Protein AF-A0A8I0HGX7-F1 (afdb_monomer)

Solvent-accessible surface area (backbone atoms only — not comparable to full-atom values): 6936 Å² total; per-residue (Å²): 131,70,62,66,64,51,51,54,53,53,51,52,51,53,50,52,60,62,56,71,72,62,77,81,76,82,80,71,96,83,76,98,68,91,53,67,60,75,56,38,54,60,26,36,75,75,51,33,70,63,35,30,34,64,77,23,43,61,82,66,86,79,50,69,56,64,72,70,34,97,84,46,57,69,89,80,48,57,49,44,58,45,38,50,53,44,49,50,54,52,47,54,53,50,47,51,39,63,70,47,49,51,53,50,50,52,50,34,44,74,72,58,79,42,131

Organism: NCBI:txid2762214

Foldseek 3Di:
DPVVVVVVVVVVVVVCVVVVPDDDPPPDDDDPQPQVVVVLVVQCVPPRVVSSCVVQVVVDDDDCCQLPNPPHDLVPDTRVSSNVVVVVVVVVVVCCCVPPVVVVVVVCVVVVVDD

pLDDT: mean 76.82, std 17.59, range [36.0, 96.31]

Mean predicted aligned error: 11.75 Å

Secondary structure (DSSP, 8-state):
--HHHHHHHHHHHHHHHHHTT-------S-S----THHHHHHHHHHHHHHHHHHHTTTTS---HHHHHSTT--GGGS-HHHHHHHHHHHHHHHHHHIIIIIHHHHHHHHHTTS--

Radius of gyration: 18.42 Å; Cα contacts (8 Å, |Δi|>4): 59; chains: 1; bounding box: 39×40×51 Å

Structure (mmCIF, N/CA/C/O backbone):
data_AF-A0A8I0HGX7-F1
#
_entry.id   AF-A0A8I0HGX7-F1
#
loop_
_atom_site.group_PDB
_atom_site.id
_atom_site.type_symbol
_atom_site.label_atom_id
_atom_site.label_alt_id
_atom_site.label_comp_id
_atom_site.label_asym_id
_atom_site.label_entity_id
_atom_site.label_seq_id
_atom_site.pdbx_PDB_ins_code
_atom_site.Cartn_x
_atom_site.Cartn_y
_atom_site.Cartn_z
_atom_site.occupancy
_atom_site.B_iso_or_equiv
_atom_site.auth_seq_id
_atom_site.auth_comp_id
_atom_site.auth_asym_id
_atom_site.auth_atom_id
_atom_site.pdbx_PDB_model_num
ATOM 1 N N . MET A 1 1 ? -14.748 24.007 8.100 1.00 52.38 1 MET A N 1
ATOM 2 C CA . MET A 1 1 ?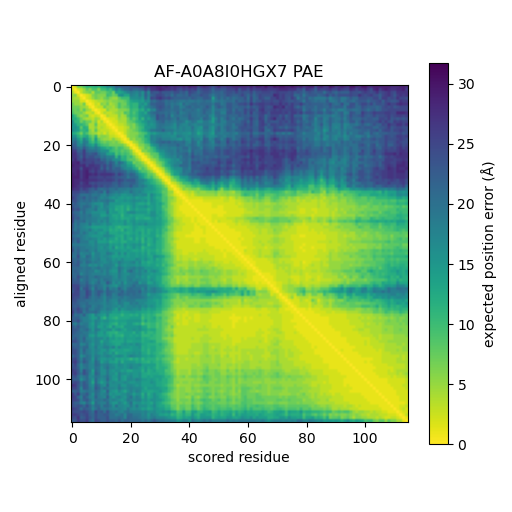 -13.998 22.759 7.812 1.00 52.38 1 MET A CA 1
ATOM 3 C C . MET A 1 1 ? -14.767 21.779 6.895 1.00 52.38 1 MET A C 1
ATOM 5 O O . MET A 1 1 ? -14.706 20.576 7.105 1.00 52.38 1 MET A O 1
ATOM 9 N N . ARG A 1 2 ? -15.495 22.244 5.861 1.00 55.22 2 ARG A N 1
ATOM 10 C CA . ARG A 1 2 ? -16.246 21.357 4.934 1.00 55.22 2 ARG A CA 1
ATOM 11 C C . ARG A 1 2 ? -15.432 20.915 3.702 1.00 55.22 2 ARG A C 1
ATOM 13 O O . ARG A 1 2 ? -15.718 19.872 3.129 1.00 55.22 2 ARG A O 1
ATOM 20 N N . SER A 1 3 ? -14.392 21.658 3.326 1.00 56.97 3 SER A N 1
ATOM 21 C CA . SER A 1 3 ? -13.583 21.398 2.125 1.00 56.97 3 SER A CA 1
ATOM 22 C C . SER A 1 3 ? -12.607 20.225 2.273 1.00 56.97 3 SER A C 1
ATOM 24 O O . SER A 1 3 ? -12.545 19.393 1.379 1.00 56.97 3 SER A O 1
ATOM 26 N N . PHE A 1 4 ? -11.917 20.088 3.414 1.00 58.03 4 PHE A N 1
ATOM 27 C CA . PHE A 1 4 ? -10.968 18.984 3.655 1.00 58.03 4 PHE A CA 1
ATOM 28 C C . PHE A 1 4 ? -11.618 17.598 3.573 1.00 58.03 4 PHE A C 1
ATOM 30 O O . PHE A 1 4 ? -11.081 16.694 2.943 1.00 58.03 4 PHE A O 1
ATOM 37 N N . ARG A 1 5 ? -12.818 17.450 4.147 1.00 52.50 5 ARG A N 1
ATOM 38 C CA . ARG A 1 5 ? -13.592 16.202 4.074 1.00 52.50 5 ARG A CA 1
ATOM 39 C C . ARG A 1 5 ? -13.998 15.849 2.640 1.00 52.50 5 ARG A C 1
ATOM 41 O O . ARG A 1 5 ? -14.059 14.679 2.300 1.00 52.50 5 ARG A O 1
ATOM 48 N N . THR A 1 6 ? -14.242 16.853 1.800 1.00 56.41 6 THR A N 1
ATOM 49 C CA . THR A 1 6 ? -14.695 16.653 0.414 1.00 56.41 6 THR A CA 1
ATOM 50 C C . THR A 1 6 ? -13.519 16.363 -0.527 1.00 56.41 6 THR A C 1
ATOM 52 O O . THR A 1 6 ? -13.634 15.528 -1.418 1.00 56.41 6 THR A O 1
ATOM 55 N N . ALA A 1 7 ? -12.361 16.991 -0.290 1.00 57.31 7 ALA A N 1
ATOM 56 C CA . ALA A 1 7 ? -11.133 16.741 -1.045 1.00 57.31 7 ALA A CA 1
ATOM 57 C C . ALA A 1 7 ? -10.560 15.338 -0.788 1.00 57.31 7 ALA A C 1
ATOM 59 O O . ALA A 1 7 ? -10.132 14.678 -1.730 1.00 57.31 7 ALA A O 1
ATOM 60 N N . ALA A 1 8 ? -10.609 14.857 0.460 1.00 56.22 8 ALA A N 1
ATOM 61 C CA . ALA A 1 8 ? -10.196 13.496 0.798 1.00 56.22 8 ALA A CA 1
ATOM 62 C C . ALA A 1 8 ? -11.039 12.442 0.058 1.00 56.22 8 ALA A C 1
ATOM 64 O O . ALA A 1 8 ? -10.492 11.521 -0.539 1.00 56.22 8 ALA A O 1
ATOM 65 N N . VAL A 1 9 ? -12.365 12.620 0.027 1.00 55.06 9 VAL A N 1
ATOM 66 C CA . VAL A 1 9 ? -13.278 11.708 -0.681 1.00 55.06 9 VAL A CA 1
ATOM 67 C C . VAL A 1 9 ? -13.000 11.704 -2.187 1.00 55.06 9 VAL A C 1
ATOM 69 O O . VAL A 1 9 ? -12.839 10.636 -2.770 1.00 55.06 9 VAL A O 1
ATOM 72 N N . ALA A 1 10 ? -12.864 12.879 -2.809 1.00 59.06 10 ALA A N 1
ATOM 73 C CA . ALA A 1 10 ? -12.577 12.981 -4.241 1.00 59.06 10 ALA A CA 1
ATOM 74 C C . ALA A 1 10 ? -11.193 12.415 -4.615 1.00 59.06 10 ALA A C 1
ATOM 76 O O . ALA A 1 10 ? -11.055 11.762 -5.649 1.00 59.06 10 ALA A O 1
ATOM 77 N N . GLY A 1 11 ? -10.184 12.622 -3.761 1.00 58.78 11 GLY A N 1
ATOM 78 C CA . GLY A 1 11 ? -8.846 12.059 -3.945 1.00 58.78 11 GLY A CA 1
ATOM 79 C C . GLY A 1 11 ? -8.853 10.531 -3.931 1.00 58.78 11 GLY A C 1
ATOM 80 O O . GLY A 1 11 ? -8.273 9.910 -4.817 1.00 58.78 11 GLY A O 1
ATOM 81 N N . ILE A 1 12 ? -9.580 9.921 -2.991 1.00 59.31 12 ILE A N 1
ATOM 82 C CA . ILE A 1 12 ? -9.712 8.458 -2.902 1.00 59.31 12 ILE A CA 1
ATOM 83 C C . ILE A 1 12 ? -10.443 7.897 -4.128 1.00 59.31 12 ILE A C 1
ATOM 85 O O . ILE A 1 12 ? -10.015 6.887 -4.682 1.00 59.31 12 ILE A O 1
ATOM 89 N N . THR A 1 13 ? -11.506 8.554 -4.607 1.00 59.53 13 THR A N 1
ATOM 90 C CA . THR A 1 13 ? -12.223 8.100 -5.812 1.00 59.53 13 THR A CA 1
ATOM 91 C C . THR A 1 13 ? -11.349 8.178 -7.066 1.00 59.53 13 THR A C 1
ATOM 93 O O . THR A 1 13 ? -11.362 7.254 -7.875 1.00 59.53 13 THR A O 1
ATOM 96 N N . ALA A 1 14 ? -10.553 9.240 -7.222 1.00 57.34 14 ALA A N 1
ATOM 97 C CA . ALA A 1 14 ? -9.625 9.366 -8.346 1.00 57.34 14 ALA A CA 1
ATOM 98 C C . ALA A 1 14 ? -8.511 8.301 -8.307 1.00 57.34 14 ALA A C 1
ATOM 100 O O . ALA A 1 14 ? -8.161 7.742 -9.346 1.00 57.34 14 ALA A O 1
ATOM 101 N N . LEU A 1 15 ? -7.996 7.973 -7.117 1.00 54.00 15 LEU A N 1
ATOM 102 C CA . LEU A 1 15 ? -7.024 6.890 -6.933 1.00 54.00 15 LEU A CA 1
ATOM 103 C C . LEU A 1 15 ? -7.637 5.518 -7.241 1.00 54.00 15 LEU A C 1
ATOM 105 O O . LEU A 1 15 ? -7.032 4.736 -7.968 1.00 54.00 15 LEU A O 1
ATOM 109 N N . ALA A 1 16 ? -8.860 5.254 -6.779 1.00 59.38 16 ALA A N 1
ATOM 110 C CA . ALA A 1 16 ? -9.567 4.009 -7.077 1.00 59.38 16 ALA A CA 1
ATOM 111 C C . ALA A 1 16 ? -9.814 3.826 -8.587 1.00 59.38 16 ALA A C 1
ATOM 113 O O . ALA A 1 16 ? -9.610 2.736 -9.118 1.00 59.38 16 ALA A O 1
ATOM 114 N N . LEU A 1 17 ? -10.192 4.896 -9.296 1.00 56.81 17 LEU A N 1
ATOM 115 C CA . LEU A 1 17 ? -10.386 4.861 -10.751 1.00 56.81 17 LEU A CA 1
ATOM 116 C C . LEU A 1 17 ? -9.067 4.675 -11.520 1.00 56.81 17 LEU A C 1
ATOM 118 O O . LEU A 1 17 ? -9.053 3.975 -12.527 1.00 56.81 17 LEU A O 1
ATOM 122 N N . SER A 1 18 ? -7.964 5.255 -11.036 1.00 58.81 18 SER A N 1
ATOM 123 C CA . SER A 1 18 ? -6.612 5.071 -11.591 1.00 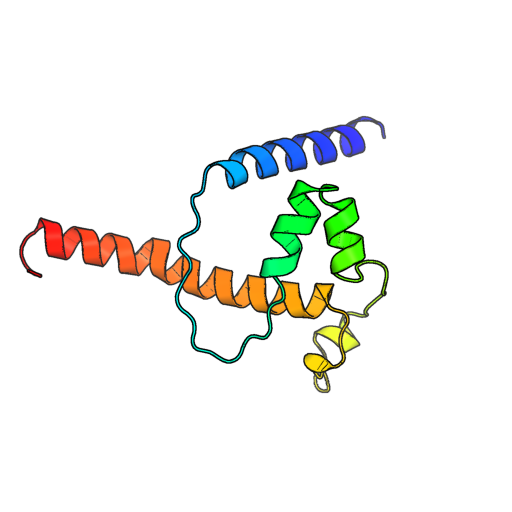58.81 18 SER A CA 1
ATOM 124 C C . SER A 1 18 ? -6.105 3.630 -11.427 1.00 58.81 18 SER A C 1
ATOM 126 O O . SER A 1 18 ? -5.545 3.043 -12.353 1.00 58.81 18 SER A O 1
ATOM 128 N N . MET A 1 19 ? -6.354 3.027 -10.263 1.00 56.16 19 MET A N 1
ATOM 129 C CA . MET A 1 19 ? -5.921 1.661 -9.954 1.00 56.16 19 MET A CA 1
ATOM 130 C C . MET A 1 19 ? -6.811 0.588 -10.605 1.00 56.16 19 MET A C 1
ATOM 132 O O . MET A 1 19 ? -6.351 -0.529 -10.818 1.00 56.16 19 MET A O 1
ATOM 136 N N . GLY A 1 20 ? -8.055 0.920 -10.972 1.00 53.47 20 GLY A N 1
ATOM 137 C CA . GLY A 1 20 ? -9.021 -0.014 -11.564 1.00 53.47 20 GLY A CA 1
ATOM 138 C C . GLY A 1 20 ? -8.704 -0.496 -12.988 1.00 53.47 20 GLY A C 1
ATOM 139 O O . GLY A 1 20 ? -9.260 -1.505 -13.413 1.00 53.47 20 GLY A O 1
ATOM 140 N N . THR A 1 21 ? -7.813 0.174 -13.731 1.00 47.22 21 THR A N 1
ATOM 141 C CA . THR A 1 21 ? -7.414 -0.242 -15.096 1.00 47.22 21 THR A CA 1
ATOM 142 C C . THR A 1 21 ? -6.046 -0.928 -15.174 1.00 47.22 21 THR A C 1
ATOM 144 O O . THR A 1 21 ? -5.639 -1.358 -16.255 1.00 47.22 21 THR A O 1
ATOM 147 N N . ALA A 1 22 ? -5.320 -1.055 -14.059 1.00 42.06 22 ALA A N 1
ATOM 148 C CA . ALA A 1 22 ? -4.043 -1.761 -14.029 1.00 42.06 22 ALA A CA 1
ATOM 149 C C . ALA A 1 22 ? -4.286 -3.270 -13.872 1.00 42.06 22 ALA A C 1
ATOM 151 O O . ALA A 1 22 ? -4.466 -3.790 -12.775 1.00 42.06 22 ALA A O 1
ATOM 152 N N . SER A 1 23 ? -4.318 -3.967 -15.006 1.00 46.69 23 SER A N 1
ATOM 153 C CA . SER A 1 23 ? -4.353 -5.428 -15.072 1.00 46.69 23 SER A CA 1
ATOM 154 C C . SER A 1 23 ? -3.222 -6.037 -14.237 1.00 46.69 23 SER A C 1
ATOM 156 O O . SER A 1 23 ? -2.062 -5.645 -14.349 1.00 46.69 23 SER A O 1
ATOM 158 N N . ILE A 1 24 ? -3.600 -7.009 -13.413 1.00 43.31 24 ILE A N 1
ATOM 159 C CA . ILE A 1 24 ? -2.771 -7.759 -12.476 1.00 43.31 24 ILE A CA 1
ATOM 160 C C . ILE A 1 24 ? -1.719 -8.555 -13.260 1.00 43.31 24 ILE A C 1
ATOM 162 O O . ILE A 1 24 ? -2.033 -9.556 -13.899 1.00 43.31 24 ILE A O 1
ATOM 166 N N . ALA A 1 25 ? -0.456 -8.138 -13.189 1.00 40.09 25 ALA A N 1
ATOM 167 C CA . ALA A 1 25 ? 0.644 -9.081 -13.313 1.00 40.09 25 ALA A CA 1
ATOM 168 C C . ALA A 1 25 ? 0.724 -9.804 -11.967 1.00 40.09 25 ALA A C 1
ATOM 170 O O . ALA A 1 25 ? 1.182 -9.230 -10.979 1.00 40.09 25 ALA A O 1
ATOM 171 N N . THR A 1 26 ? 0.217 -11.034 -11.899 1.00 50.06 26 THR A N 1
ATOM 172 C CA . THR A 1 26 ? 0.459 -11.926 -10.762 1.00 50.06 26 THR A CA 1
ATOM 173 C C . THR A 1 26 ? 1.959 -12.207 -10.736 1.00 50.06 26 THR A C 1
ATOM 175 O O . THR A 1 26 ? 2.445 -13.091 -11.444 1.00 50.06 26 THR A O 1
ATOM 178 N N . ALA A 1 27 ? 2.712 -11.380 -10.011 1.00 45.25 27 ALA A N 1
ATOM 179 C CA . ALA A 1 27 ? 4.145 -11.531 -9.829 1.00 45.25 27 ALA A CA 1
ATOM 180 C C . ALA A 1 27 ? 4.386 -12.756 -8.941 1.00 45.25 27 ALA A C 1
ATOM 182 O O . ALA A 1 27 ? 4.3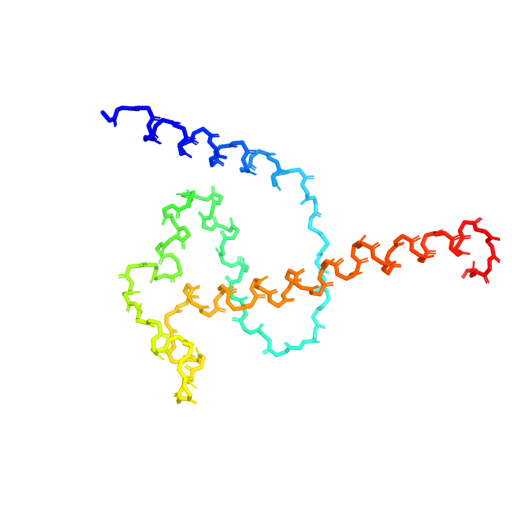72 -12.667 -7.721 1.00 45.25 27 ALA A O 1
ATOM 183 N N . GLN A 1 28 ? 4.479 -13.891 -9.627 1.00 36.00 28 GLN A N 1
ATOM 184 C CA . GLN A 1 28 ? 5.188 -15.122 -9.310 1.00 36.00 28 GLN A CA 1
ATOM 185 C C . GLN A 1 28 ? 5.519 -15.375 -7.832 1.00 36.00 28 GLN A C 1
ATOM 187 O O . GLN A 1 28 ? 6.386 -14.744 -7.233 1.00 36.00 28 GLN A O 1
ATOM 192 N N . GLU A 1 29 ? 4.832 -16.388 -7.322 1.00 46.94 29 GLU A N 1
ATOM 193 C CA . GLU A 1 29 ? 5.049 -17.124 -6.085 1.00 46.94 29 GLU A CA 1
ATOM 194 C C . GLU A 1 29 ? 6.502 -17.610 -5.968 1.00 46.94 29 GLU A C 1
ATOM 196 O O . GLU A 1 29 ? 6.936 -18.453 -6.745 1.00 46.94 29 GLU A O 1
ATOM 201 N N . ASP A 1 30 ? 7.266 -16.988 -5.066 1.00 47.00 30 ASP A N 1
ATOM 202 C CA . ASP A 1 30 ? 8.221 -17.631 -4.151 1.00 47.00 30 ASP A CA 1
ATOM 203 C C . ASP A 1 30 ? 9.026 -16.553 -3.411 1.00 47.00 30 ASP A C 1
ATOM 205 O O . ASP A 1 30 ? 10.050 -16.084 -3.898 1.00 47.00 30 ASP A O 1
ATOM 209 N N . THR A 1 31 ? 8.549 -16.144 -2.230 1.00 39.88 31 THR A N 1
ATOM 210 C CA . THR A 1 31 ? 9.354 -15.821 -1.031 1.00 39.88 31 THR A CA 1
ATOM 211 C C . THR A 1 31 ? 8.377 -15.618 0.133 1.00 39.88 31 THR A C 1
ATOM 213 O O . THR A 1 31 ? 7.985 -14.498 0.412 1.00 39.88 31 THR A O 1
ATOM 216 N N . ASN A 1 32 ? 7.932 -16.709 0.766 1.00 43.41 32 ASN A N 1
ATOM 217 C CA . ASN A 1 32 ? 7.486 -16.780 2.171 1.00 43.41 32 ASN A CA 1
ATOM 218 C C . ASN A 1 32 ? 6.691 -15.574 2.750 1.00 43.41 32 ASN A C 1
ATOM 220 O O . ASN A 1 32 ? 6.935 -15.155 3.879 1.00 43.41 32 ASN A O 1
ATOM 224 N N . SER A 1 33 ? 5.758 -15.004 1.985 1.00 47.84 33 SER A N 1
ATOM 225 C CA . SER A 1 33 ? 4.912 -13.883 2.406 1.00 47.84 33 SER A CA 1
ATOM 226 C C . SER A 1 33 ? 3.469 -14.357 2.408 1.00 47.84 33 SER A C 1
ATOM 228 O O . SER A 1 33 ? 2.852 -14.523 1.358 1.00 47.84 33 SER A O 1
ATOM 230 N N . ASN A 1 34 ? 2.939 -14.584 3.606 1.00 50.66 34 ASN A N 1
ATOM 231 C CA . ASN A 1 34 ? 1.561 -14.996 3.865 1.00 50.66 34 ASN A CA 1
ATOM 232 C C . ASN A 1 34 ? 0.598 -13.794 3.725 1.00 50.66 34 ASN A C 1
ATOM 234 O O . ASN A 1 34 ? -0.245 -13.544 4.583 1.00 50.66 34 ASN A O 1
ATOM 238 N N . ALA A 1 35 ? 0.776 -12.995 2.668 1.00 55.56 35 ALA A N 1
ATOM 239 C CA . ALA A 1 35 ? -0.019 -11.805 2.408 1.00 55.56 35 ALA A CA 1
ATOM 240 C C . ALA A 1 35 ? -1.425 -12.242 2.000 1.00 55.56 35 ALA A C 1
ATOM 242 O O . ALA A 1 35 ? -1.619 -12.738 0.885 1.00 55.56 35 ALA A O 1
ATOM 243 N N . ASN A 1 36 ? -2.437 -12.013 2.837 1.00 63.53 36 ASN A N 1
ATOM 244 C CA . ASN A 1 36 ? -3.830 -12.317 2.485 1.00 63.53 36 ASN A CA 1
ATOM 245 C C . ASN A 1 36 ? -4.429 -11.204 1.596 1.00 63.53 36 ASN A C 1
ATOM 247 O O . ASN A 1 36 ? -5.537 -10.708 1.788 1.00 63.53 36 ASN A O 1
ATOM 251 N N . LEU A 1 37 ? -3.657 -10.760 0.599 1.00 71.81 37 LEU A N 1
ATOM 252 C CA . LEU A 1 37 ? -4.082 -9.793 -0.417 1.00 71.81 37 LEU A CA 1
ATOM 253 C C . LEU A 1 37 ? -5.175 -10.373 -1.320 1.00 71.81 37 LEU A C 1
ATOM 255 O O . LEU A 1 37 ? -5.979 -9.633 -1.889 1.00 71.81 37 LEU A O 1
ATOM 259 N N . SER A 1 38 ? -5.218 -11.700 -1.428 1.00 75.38 38 SER A N 1
ATOM 260 C CA . SER A 1 38 ? -6.245 -12.435 -2.155 1.00 75.38 38 SER A CA 1
ATOM 261 C C . SER A 1 38 ? -7.633 -12.277 -1.536 1.00 75.38 38 SER A C 1
ATOM 263 O O . SER A 1 38 ? -8.601 -12.301 -2.292 1.00 75.38 38 SER A O 1
ATOM 265 N N . SER A 1 39 ? -7.758 -12.057 -0.220 1.00 81.00 39 SER A N 1
ATOM 266 C CA . SER A 1 39 ? -9.052 -11.792 0.426 1.00 81.00 39 SER A CA 1
ATOM 267 C C . SER A 1 39 ? -9.497 -10.328 0.317 1.00 81.00 39 SER A C 1
ATOM 269 O O . SER A 1 39 ? -10.696 -10.035 0.291 1.00 81.00 39 SER A O 1
ATOM 271 N N . ALA A 1 40 ? -8.553 -9.405 0.106 1.00 84.94 40 ALA A N 1
ATOM 272 C CA . ALA A 1 40 ? -8.837 -7.981 -0.057 1.00 84.94 40 ALA A CA 1
ATOM 273 C C . ALA A 1 40 ? -9.596 -7.654 -1.349 1.00 84.94 40 ALA A C 1
ATOM 275 O O . ALA A 1 40 ? -10.455 -6.777 -1.348 1.00 84.94 40 ALA A O 1
ATOM 276 N N . PHE A 1 41 ? -9.314 -8.350 -2.454 1.00 84.44 41 PHE A N 1
ATOM 277 C CA . PHE A 1 41 ? -10.009 -8.121 -3.728 1.00 84.44 41 PHE A CA 1
ATOM 278 C C . PHE A 1 41 ? -11.501 -8.489 -3.667 1.00 84.44 41 PHE A C 1
ATOM 280 O O . PHE A 1 41 ? -12.334 -7.646 -4.015 1.00 84.44 41 PHE A O 1
ATOM 287 N N . PRO A 1 42 ? -11.871 -9.700 -3.203 1.00 88.38 42 PRO A N 1
ATOM 288 C CA . PRO A 1 42 ? -13.255 -10.058 -2.932 1.00 88.38 42 PRO A CA 1
ATOM 289 C C . PRO A 1 42 ? -13.928 -9.067 -1.983 1.00 88.38 42 PRO A C 1
ATOM 291 O O . PRO A 1 42 ? -14.975 -8.534 -2.349 1.00 88.38 42 PRO A O 1
ATOM 294 N N . ALA A 1 43 ? -13.303 -8.740 -0.845 1.00 87.56 43 ALA A N 1
ATOM 295 C CA . ALA A 1 43 ? -13.851 -7.797 0.133 1.00 87.56 43 ALA A CA 1
ATOM 296 C C . ALA A 1 43 ? -14.092 -6.401 -0.470 1.00 87.56 43 ALA A C 1
ATOM 298 O O . ALA A 1 43 ? -15.173 -5.823 -0.325 1.00 87.56 43 ALA A O 1
ATOM 299 N N . LEU A 1 44 ? -13.125 -5.884 -1.233 1.00 90.19 44 LEU A N 1
ATOM 300 C CA . LEU A 1 44 ? -13.250 -4.615 -1.947 1.00 90.19 44 LEU A CA 1
ATOM 301 C C . LEU A 1 44 ? -14.402 -4.655 -2.956 1.00 90.19 44 LEU A C 1
ATOM 303 O O . LEU A 1 44 ? -15.169 -3.696 -3.050 1.00 90.19 44 LEU A O 1
ATOM 307 N N . SER A 1 45 ? -14.544 -5.761 -3.690 1.00 89.38 45 SER A N 1
ATOM 308 C CA . SER A 1 45 ? -15.600 -5.927 -4.692 1.00 89.38 45 SER A CA 1
ATOM 309 C C . SER A 1 45 ? -16.999 -6.057 -4.081 1.00 89.38 45 SER A C 1
ATOM 311 O O . SER A 1 45 ? -17.968 -5.590 -4.679 1.00 89.38 45 SER A O 1
ATOM 313 N N . SER A 1 46 ? -17.117 -6.659 -2.892 1.00 91.81 46 SER A N 1
ATOM 314 C CA . SER A 1 46 ? -18.403 -6.930 -2.245 1.00 91.81 46 SER A CA 1
ATOM 315 C C . SER A 1 46 ? -18.875 -5.809 -1.323 1.00 91.81 46 SER A C 1
ATOM 317 O O . SER A 1 46 ? -20.081 -5.639 -1.150 1.00 91.81 46 SER A O 1
ATOM 319 N N . GLY A 1 47 ? -17.958 -5.049 -0.718 1.00 89.19 47 GLY A N 1
ATOM 320 C CA . GLY A 1 47 ? -18.305 -4.041 0.291 1.00 89.19 47 GLY A CA 1
ATOM 321 C C . GLY A 1 47 ? -17.368 -2.836 0.361 1.00 89.19 47 GLY A C 1
ATOM 322 O O . GLY A 1 47 ? -17.439 -2.055 1.312 1.00 89.19 47 GLY A O 1
ATOM 323 N N . GLY A 1 48 ? -16.508 -2.644 -0.642 1.00 90.69 48 GLY A N 1
ATOM 324 C CA . GLY A 1 48 ? -15.594 -1.508 -0.703 1.00 90.69 48 GLY A CA 1
ATOM 325 C C . GLY A 1 48 ? -14.544 -1.518 0.413 1.00 90.69 48 GLY A C 1
ATOM 326 O O . GLY A 1 48 ? -14.285 -2.530 1.056 1.00 90.69 48 GLY A O 1
ATOM 327 N N . PHE A 1 49 ? -13.936 -0.358 0.667 1.00 87.00 49 PHE A N 1
ATOM 328 C CA . PHE A 1 49 ? -12.866 -0.225 1.665 1.00 87.00 49 PHE A CA 1
ATOM 329 C C . PHE A 1 49 ? -13.304 -0.526 3.103 1.00 87.00 49 PHE A C 1
ATOM 331 O O . PHE A 1 49 ? -12.461 -0.884 3.917 1.00 87.00 49 PHE A O 1
ATOM 338 N N . ALA A 1 50 ? -14.597 -0.401 3.421 1.00 90.69 50 ALA A N 1
ATOM 339 C CA . ALA A 1 50 ? -15.115 -0.790 4.730 1.00 90.69 50 ALA A CA 1
ATOM 340 C C . ALA A 1 50 ? -14.980 -2.305 4.942 1.00 90.69 50 ALA A C 1
ATOM 342 O O . ALA A 1 50 ? -14.413 -2.727 5.941 1.00 90.69 50 ALA A O 1
ATOM 343 N N . ALA A 1 51 ? -15.386 -3.106 3.951 1.00 91.00 51 ALA A N 1
ATOM 344 C CA . ALA A 1 51 ? -15.241 -4.558 4.010 1.00 91.00 51 ALA A CA 1
ATOM 345 C C . ALA A 1 51 ? -13.774 -5.013 3.988 1.00 91.00 51 ALA A C 1
ATOM 347 O O . ALA A 1 51 ? -13.442 -6.000 4.629 1.00 91.00 51 ALA A O 1
ATOM 348 N N . VAL A 1 52 ? -12.881 -4.285 3.303 1.00 90.31 52 VAL A N 1
ATOM 349 C CA . VAL A 1 52 ? -11.428 -4.533 3.404 1.00 90.31 52 VAL A CA 1
ATOM 350 C C . VAL A 1 52 ? -10.920 -4.247 4.819 1.00 90.31 52 VAL A C 1
ATOM 352 O O . VAL A 1 52 ? -10.107 -5.000 5.338 1.00 90.31 52 VAL A O 1
ATOM 355 N N . GLY A 1 53 ? -11.396 -3.168 5.447 1.00 89.81 53 GLY A N 1
ATOM 356 C CA . GLY A 1 53 ? -11.049 -2.833 6.826 1.00 89.81 53 GLY A CA 1
ATOM 357 C C . GLY A 1 53 ? -11.489 -3.907 7.819 1.00 89.81 53 GLY A C 1
ATOM 358 O O . GLY A 1 53 ? -10.705 -4.267 8.692 1.00 89.81 53 GLY A O 1
ATOM 359 N N . ASP A 1 54 ? -12.696 -4.447 7.647 1.00 92.44 54 ASP A N 1
ATOM 360 C CA . ASP A 1 54 ? -13.206 -5.553 8.463 1.00 92.44 54 ASP A CA 1
ATOM 361 C C . ASP A 1 54 ? -12.401 -6.846 8.227 1.00 92.44 54 ASP A C 1
ATOM 363 O O . ASP A 1 54 ? -12.005 -7.507 9.183 1.00 92.44 54 ASP A O 1
ATOM 367 N N . GLU A 1 55 ? -12.093 -7.176 6.967 1.00 90.44 55 GLU A N 1
ATOM 368 C CA . GLU A 1 55 ? -11.294 -8.354 6.584 1.00 90.44 55 GLU A CA 1
ATOM 369 C C . GLU A 1 55 ? -9.854 -8.297 7.124 1.00 90.44 55 GLU A C 1
ATOM 371 O O . GLU A 1 55 ? -9.260 -9.322 7.449 1.00 90.44 55 GLU A O 1
ATOM 376 N N . TRP A 1 56 ? -9.272 -7.100 7.220 1.00 92.00 56 TRP A N 1
ATOM 377 C CA . TRP A 1 56 ? -7.894 -6.893 7.680 1.00 92.00 56 TRP A CA 1
ATOM 378 C C . TRP A 1 56 ? -7.782 -6.493 9.149 1.00 92.00 56 TRP A C 1
ATOM 380 O O . TRP A 1 56 ? -6.691 -6.147 9.604 1.00 92.00 56 TRP A O 1
ATOM 390 N N . ASP A 1 57 ? -8.881 -6.534 9.898 1.00 91.12 57 ASP A N 1
ATOM 391 C CA . ASP A 1 57 ? -8.904 -6.155 11.310 1.00 91.12 57 ASP A CA 1
ATOM 392 C C . ASP A 1 57 ? -8.335 -4.740 11.560 1.00 91.12 57 ASP A C 1
ATOM 394 O O . ASP A 1 57 ? -7.589 -4.474 12.505 1.00 91.12 57 ASP A O 1
ATOM 398 N N . ALA A 1 58 ? -8.686 -3.789 10.688 1.00 88.69 58 ALA A N 1
ATOM 399 C CA . ALA A 1 58 ? -8.225 -2.399 10.763 1.00 88.69 58 ALA A CA 1
ATOM 400 C C . ALA A 1 58 ? -8.698 -1.662 12.035 1.00 88.69 58 ALA A C 1
ATOM 402 O O . ALA A 1 58 ? -8.256 -0.546 12.311 1.00 88.69 58 ALA A O 1
ATOM 403 N N . GLY A 1 59 ? -9.615 -2.268 12.798 1.00 90.88 59 GLY A N 1
ATOM 404 C CA . GLY A 1 59 ? -10.069 -1.778 14.096 1.00 90.88 59 GLY A CA 1
ATOM 405 C C . GLY A 1 59 ? -9.075 -2.018 15.233 1.00 90.88 59 GLY A C 1
ATOM 406 O O . GLY A 1 59 ? -9.184 -1.344 16.260 1.00 90.88 59 GLY A O 1
ATOM 407 N N . THR A 1 60 ? -8.108 -2.926 15.067 1.00 91.38 60 THR A N 1
ATOM 408 C CA . THR A 1 60 ? -7.124 -3.236 16.109 1.00 91.38 60 THR A CA 1
ATOM 409 C C . THR A 1 60 ? -6.017 -2.178 16.137 1.00 91.38 60 THR A C 1
ATOM 411 O O . THR A 1 60 ? -5.254 -2.054 15.170 1.00 91.38 60 THR A O 1
ATOM 414 N N . PRO A 1 61 ? -5.914 -1.389 17.227 1.00 90.50 61 PRO A N 1
ATOM 415 C CA . PRO A 1 61 ? -4.895 -0.359 17.345 1.00 90.50 61 PRO A CA 1
ATOM 416 C C . PRO A 1 61 ? -3.517 -0.996 17.534 1.00 90.50 61 PRO A C 1
ATOM 418 O O . PRO A 1 61 ? -3.369 -1.979 18.253 1.00 90.50 61 PRO A O 1
ATOM 421 N N . VAL A 1 62 ? -2.504 -0.389 16.920 1.00 89.69 62 VAL A N 1
ATOM 422 C CA . VAL A 1 62 ? -1.100 -0.807 17.024 1.00 89.69 62 VAL A CA 1
ATOM 423 C C . VAL A 1 62 ? -0.254 0.427 17.27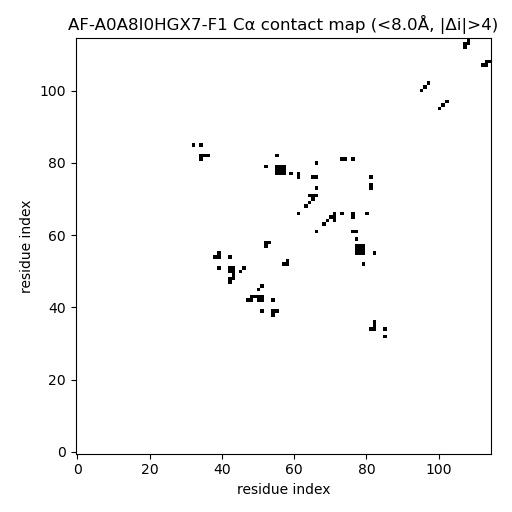2 1.00 89.69 62 VAL A C 1
ATOM 425 O O . VAL A 1 62 ? -0.486 1.473 16.652 1.00 89.69 62 VAL A O 1
ATOM 428 N N . THR A 1 63 ? 0.709 0.336 18.186 1.00 90.25 63 THR A N 1
ATOM 429 C CA . THR A 1 63 ? 1.659 1.427 18.401 1.00 90.25 63 THR A CA 1
ATOM 430 C C . THR A 1 63 ? 2.843 1.315 17.440 1.00 90.25 63 THR A C 1
ATOM 432 O O . THR A 1 63 ? 3.151 0.251 16.909 1.00 90.25 63 THR A O 1
ATOM 435 N N . GLY A 1 64 ? 3.534 2.431 17.196 1.00 82.38 64 GLY A N 1
ATOM 436 C CA . GLY A 1 64 ? 4.737 2.414 16.358 1.00 82.38 64 GLY A CA 1
ATOM 437 C C . GLY A 1 64 ? 5.853 1.535 16.931 1.00 82.38 64 GLY A C 1
ATOM 438 O O . GLY A 1 64 ? 6.636 0.991 16.165 1.00 82.38 64 GLY A O 1
ATOM 439 N N . GLU A 1 65 ? 5.900 1.372 18.254 1.00 86.69 65 GLU A N 1
ATOM 440 C CA . GLU A 1 65 ? 6.851 0.495 18.941 1.00 86.69 65 GLU A CA 1
ATOM 441 C C . GLU A 1 65 ? 6.526 -0.983 18.696 1.00 86.69 65 GLU A C 1
ATOM 443 O O . GLU A 1 65 ? 7.420 -1.739 18.333 1.00 86.69 65 GLU A O 1
ATOM 448 N N . ASP A 1 66 ? 5.250 -1.373 18.758 1.00 86.19 66 ASP A N 1
ATOM 449 C CA . ASP A 1 66 ? 4.827 -2.744 18.434 1.00 86.19 66 ASP A CA 1
ATOM 450 C C . ASP A 1 66 ? 5.118 -3.087 16.967 1.00 86.19 66 ASP A C 1
ATOM 452 O O . ASP A 1 66 ? 5.544 -4.192 16.636 1.00 86.19 66 ASP A O 1
ATOM 456 N N . ALA A 1 67 ? 4.878 -2.125 16.070 1.00 85.19 67 ALA A N 1
ATOM 457 C CA . ALA A 1 67 ? 5.040 -2.342 14.644 1.00 85.19 67 ALA A CA 1
ATOM 458 C C . ALA A 1 67 ? 6.509 -2.323 14.209 1.00 85.19 67 ALA A C 1
ATOM 460 O O . ALA A 1 67 ? 6.874 -3.156 13.390 1.00 85.19 67 ALA A O 1
ATOM 461 N N . LEU A 1 68 ? 7.321 -1.374 14.690 1.00 85.75 68 LEU A N 1
ATOM 462 C CA . LEU A 1 68 ? 8.648 -1.031 14.145 1.00 85.75 68 LEU A CA 1
ATOM 463 C C . LEU A 1 68 ? 9.777 -1.049 15.193 1.00 85.75 68 LEU A C 1
ATOM 465 O O . LEU A 1 68 ? 10.896 -0.633 14.886 1.00 85.75 68 LEU A O 1
ATOM 469 N N . GLY A 1 69 ? 9.492 -1.460 16.428 1.00 84.00 69 GLY A N 1
ATOM 470 C CA . GLY A 1 69 ? 10.477 -1.554 17.504 1.00 84.00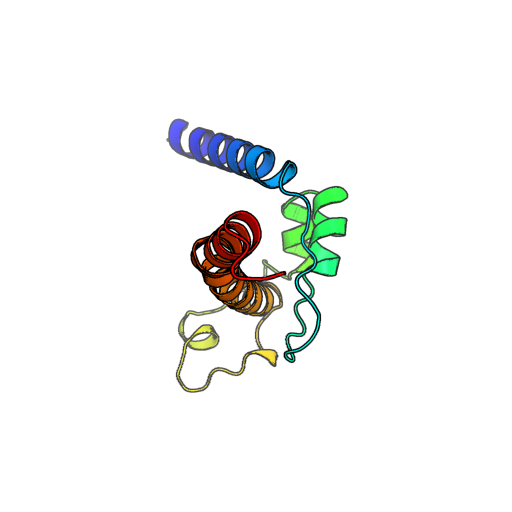 69 GLY A CA 1
ATOM 471 C C . GLY A 1 69 ? 11.470 -2.705 17.322 1.00 84.00 69 GLY A C 1
ATOM 472 O O . GLY A 1 69 ? 11.318 -3.563 16.455 1.00 84.00 69 GLY A O 1
ATOM 473 N N . GLU A 1 70 ? 12.504 -2.727 18.165 1.00 75.81 70 GLU A N 1
ATOM 474 C CA . GLU A 1 70 ? 13.602 -3.704 18.082 1.00 75.81 70 GLU A CA 1
ATOM 475 C C . GLU A 1 70 ? 13.155 -5.151 18.364 1.00 75.81 70 GLU A C 1
ATOM 477 O O . GLU A 1 70 ? 13.713 -6.083 17.789 1.00 75.81 70 GLU A O 1
ATOM 482 N N . GLU A 1 71 ? 12.138 -5.341 19.210 1.00 73.38 71 GLU A N 1
ATOM 483 C CA . GLU A 1 71 ? 11.576 -6.652 19.582 1.00 73.38 71 GLU A CA 1
ATOM 484 C C . GLU A 1 71 ? 10.279 -6.991 18.825 1.00 73.38 71 GLU A C 1
ATOM 486 O O . GLU A 1 71 ? 9.499 -7.832 19.274 1.00 73.38 71 GLU A O 1
ATOM 491 N N . HIS A 1 72 ? 10.017 -6.364 17.671 1.00 79.12 72 HIS A N 1
ATOM 492 C CA . HIS A 1 72 ? 8.801 -6.676 16.923 1.00 79.12 72 HIS A CA 1
ATOM 493 C C . HIS A 1 72 ? 8.790 -8.151 16.474 1.00 79.12 72 HIS A C 1
ATOM 495 O O . HIS A 1 72 ? 9.820 -8.717 16.085 1.00 79.12 72 HIS A O 1
ATOM 501 N N . ASN A 1 73 ? 7.612 -8.767 16.436 1.00 80.38 73 ASN A N 1
ATOM 502 C CA . ASN A 1 73 ? 7.407 -10.008 15.705 1.00 80.38 73 ASN A CA 1
ATOM 503 C C . ASN A 1 73 ? 6.213 -9.837 14.775 1.00 80.38 73 ASN A C 1
ATOM 505 O O . ASN A 1 73 ? 5.091 -9.578 15.205 1.00 80.38 73 ASN A O 1
ATOM 509 N N . ARG A 1 74 ? 6.478 -9.939 13.474 1.00 79.38 74 ARG A N 1
ATOM 510 C CA . ARG A 1 74 ? 5.512 -9.599 12.433 1.00 79.38 74 ARG A CA 1
ATOM 511 C C . ARG A 1 74 ? 4.236 -10.438 12.531 1.00 79.38 74 ARG A C 1
ATOM 513 O O . ARG A 1 74 ? 3.150 -9.903 12.326 1.00 79.38 74 ARG A O 1
ATOM 520 N N . ASP A 1 75 ? 4.383 -11.721 12.840 1.00 82.62 75 ASP A N 1
ATOM 521 C CA . ASP A 1 75 ? 3.283 -12.689 12.837 1.00 82.62 75 ASP A CA 1
ATOM 522 C C . ASP A 1 75 ? 2.283 -12.462 13.986 1.00 82.62 75 ASP A C 1
ATOM 524 O O . ASP A 1 75 ? 1.148 -12.929 13.910 1.00 82.62 75 ASP A O 1
ATOM 528 N N . ASP A 1 76 ? 2.675 -11.690 15.007 1.00 86.81 76 ASP A N 1
ATOM 529 C CA . ASP A 1 76 ? 1.849 -11.370 16.177 1.00 86.81 76 ASP A CA 1
ATOM 530 C C . ASP A 1 76 ? 1.036 -10.068 16.002 1.00 86.81 76 ASP A C 1
ATOM 532 O O . ASP A 1 76 ? 0.196 -9.729 16.839 1.00 86.81 76 ASP A O 1
ATOM 536 N N . LEU A 1 77 ? 1.263 -9.323 14.914 1.00 88.69 77 LEU A N 1
ATOM 537 C CA . LEU A 1 77 ? 0.577 -8.061 14.619 1.00 88.69 77 LEU A CA 1
ATOM 538 C C . LEU A 1 77 ? -0.764 -8.303 13.902 1.00 88.69 77 LEU A C 1
ATOM 540 O O . LEU A 1 77 ? -0.914 -9.306 13.209 1.00 88.69 77 LEU A O 1
ATOM 544 N N .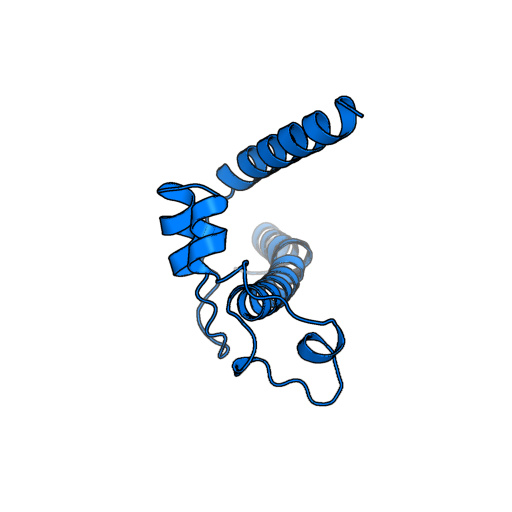 PRO A 1 78 ? -1.751 -7.395 13.992 1.00 89.56 78 PRO A N 1
ATOM 545 C CA . PRO A 1 78 ? -3.005 -7.542 13.255 1.00 89.56 78 PRO A CA 1
ATOM 546 C C . PRO A 1 78 ? -2.792 -7.514 11.736 1.00 89.56 78 PRO A C 1
ATOM 548 O O . PRO A 1 78 ? -1.824 -6.940 11.220 1.00 89.56 78 PRO A O 1
ATOM 551 N N . ALA A 1 79 ? -3.735 -8.116 11.010 1.00 90.25 79 ALA A N 1
ATOM 552 C CA . ALA A 1 79 ? -3.605 -8.393 9.581 1.00 90.25 79 ALA A CA 1
ATOM 553 C C . ALA A 1 79 ? -3.337 -7.135 8.740 1.00 90.25 79 ALA A C 1
ATOM 555 O O . ALA A 1 79 ? -2.545 -7.193 7.800 1.00 90.25 79 ALA A O 1
ATOM 556 N N . TRP A 1 80 ? -3.910 -5.977 9.085 1.00 89.50 80 TRP A N 1
ATOM 557 C CA . TRP A 1 80 ? -3.647 -4.729 8.365 1.00 89.50 80 TRP A CA 1
ATOM 558 C C . TRP A 1 80 ? -2.162 -4.342 8.388 1.00 89.50 80 TRP A C 1
ATOM 560 O O . TRP A 1 80 ? -1.641 -3.903 7.363 1.00 89.50 80 TRP A O 1
ATOM 570 N N . VAL A 1 81 ? -1.459 -4.555 9.507 1.00 90.56 81 VAL A N 1
ATOM 571 C CA . VAL A 1 81 ? -0.021 -4.267 9.619 1.00 90.56 81 VAL A CA 1
ATOM 572 C C . VAL A 1 81 ? 0.783 -5.272 8.809 1.00 90.56 81 VAL A C 1
ATOM 574 O O . VAL A 1 81 ? 1.647 -4.884 8.020 1.00 90.56 81 VAL A O 1
ATOM 577 N N . GLN A 1 82 ? 0.462 -6.560 8.945 1.00 88.38 82 GLN A N 1
ATOM 578 C CA . GLN A 1 82 ? 1.132 -7.617 8.188 1.00 88.38 82 GLN A CA 1
ATOM 579 C C . GLN A 1 82 ? 0.998 -7.400 6.675 1.00 88.38 82 GLN A C 1
ATOM 581 O O . GLN A 1 82 ? 1.990 -7.492 5.950 1.00 88.38 82 GLN A O 1
ATOM 586 N N . ASN A 1 83 ? -0.204 -7.056 6.211 1.00 87.50 83 ASN A N 1
ATOM 587 C CA . ASN A 1 83 ? -0.498 -6.819 4.801 1.00 87.50 83 ASN A CA 1
ATOM 588 C C . ASN A 1 83 ? 0.151 -5.523 4.290 1.00 87.50 83 ASN A C 1
ATOM 590 O O . ASN A 1 83 ? 0.585 -5.475 3.140 1.00 87.50 83 ASN A O 1
ATOM 594 N N . MET A 1 84 ? 0.282 -4.481 5.122 1.00 85.69 84 MET A N 1
ATOM 595 C CA . MET A 1 84 ? 1.033 -3.267 4.765 1.00 85.69 84 MET A CA 1
ATOM 596 C C . MET A 1 84 ? 2.534 -3.545 4.594 1.00 85.69 84 MET A C 1
ATOM 598 O O . MET A 1 84 ? 3.152 -2.991 3.677 1.00 85.69 84 MET A O 1
ATOM 602 N N . TYR A 1 85 ? 3.119 -4.419 5.421 1.00 84.38 85 TYR A N 1
ATOM 603 C CA . TYR A 1 85 ? 4.504 -4.861 5.237 1.00 84.38 85 TYR A CA 1
ATOM 604 C C . TYR A 1 85 ? 4.701 -5.588 3.911 1.00 84.38 85 TYR A C 1
ATOM 606 O O . TYR A 1 85 ? 5.610 -5.236 3.154 1.00 84.38 85 TYR A O 1
ATOM 614 N N . ASP A 1 86 ? 3.826 -6.541 3.589 1.00 84.69 86 ASP A N 1
ATOM 615 C CA . ASP A 1 86 ? 3.904 -7.251 2.309 1.00 84.69 86 ASP A CA 1
ATOM 616 C C . ASP A 1 86 ? 3.686 -6.317 1.123 1.00 84.69 86 ASP A C 1
ATOM 618 O O . ASP A 1 86 ? 4.448 -6.363 0.161 1.00 84.69 86 ASP A O 1
ATOM 622 N N . LEU A 1 87 ? 2.701 -5.417 1.196 1.00 86.19 87 LEU A N 1
ATOM 623 C CA . LEU A 1 87 ? 2.469 -4.418 0.151 1.00 86.19 87 LEU A CA 1
ATOM 624 C C . LEU A 1 87 ? 3.694 -3.534 -0.084 1.00 86.19 87 LEU A C 1
ATOM 626 O O . LEU A 1 87 ? 3.989 -3.191 -1.229 1.00 86.19 87 LEU A O 1
ATOM 630 N N . THR A 1 88 ? 4.419 -3.179 0.976 1.00 84.94 88 THR A N 1
ATOM 631 C CA . THR A 1 88 ? 5.641 -2.375 0.869 1.00 84.94 88 THR A CA 1
ATOM 632 C C . THR A 1 88 ? 6.742 -3.148 0.144 1.00 84.94 88 THR A C 1
ATOM 634 O O . THR A 1 88 ? 7.351 -2.613 -0.784 1.00 84.94 88 THR A O 1
ATOM 637 N N . TRP A 1 89 ? 6.962 -4.416 0.502 1.00 83.31 89 TRP A N 1
ATOM 638 C CA . TRP A 1 89 ? 7.945 -5.273 -0.169 1.00 83.31 89 TRP A CA 1
ATOM 639 C C . TRP A 1 89 ? 7.584 -5.560 -1.627 1.00 83.31 89 TRP A C 1
ATOM 641 O O . TRP A 1 89 ? 8.427 -5.395 -2.513 1.00 83.31 89 TRP A O 1
ATOM 651 N N . ILE A 1 90 ? 6.326 -5.918 -1.895 1.00 86.12 90 ILE A N 1
ATOM 652 C CA . ILE A 1 90 ? 5.811 -6.127 -3.253 1.00 86.12 90 ILE A CA 1
ATOM 653 C C . ILE A 1 90 ? 5.984 -4.848 -4.073 1.00 86.12 90 ILE A C 1
ATOM 655 O O . ILE A 1 90 ? 6.486 -4.904 -5.193 1.00 86.12 90 ILE A O 1
ATOM 659 N N . GLY A 1 91 ? 5.624 -3.691 -3.513 1.00 85.50 91 GLY A N 1
ATOM 660 C CA . GLY A 1 91 ? 5.789 -2.394 -4.162 1.00 85.50 91 GLY A CA 1
ATOM 661 C C . GLY A 1 91 ? 7.250 -2.080 -4.483 1.00 85.50 91 GLY A C 1
ATOM 662 O O . GLY A 1 91 ? 7.553 -1.653 -5.598 1.00 85.50 91 GLY A O 1
ATOM 663 N N . ALA A 1 92 ? 8.168 -2.347 -3.552 1.00 87.12 92 ALA A N 1
ATOM 664 C CA . ALA A 1 92 ? 9.602 -2.168 -3.763 1.00 87.12 92 ALA A CA 1
ATOM 665 C C . ALA A 1 92 ? 10.116 -3.030 -4.927 1.00 87.12 92 ALA A C 1
ATOM 667 O O . ALA A 1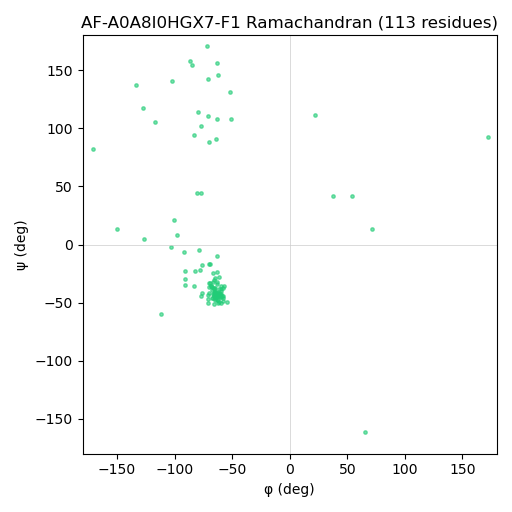 92 ? 10.727 -2.497 -5.857 1.00 87.12 92 ALA A O 1
ATOM 668 N N . ILE A 1 93 ? 9.805 -4.330 -4.935 1.00 88.69 93 ILE A N 1
ATOM 669 C CA . ILE A 1 93 ? 10.199 -5.245 -6.017 1.00 88.69 93 ILE A CA 1
ATOM 670 C C . ILE A 1 93 ? 9.567 -4.806 -7.344 1.00 88.69 93 ILE A C 1
ATOM 672 O O . ILE A 1 93 ? 10.270 -4.632 -8.342 1.00 88.69 93 ILE A O 1
ATOM 676 N N . ALA A 1 94 ? 8.255 -4.564 -7.351 1.00 87.00 94 ALA A N 1
ATOM 677 C CA . ALA A 1 94 ? 7.520 -4.145 -8.538 1.00 87.00 94 ALA A CA 1
ATOM 678 C C . ALA A 1 94 ? 8.059 -2.827 -9.113 1.00 87.00 94 ALA A C 1
ATOM 680 O O . ALA A 1 94 ? 8.116 -2.679 -10.332 1.00 87.00 94 ALA A O 1
ATOM 681 N N . SER A 1 95 ? 8.507 -1.894 -8.267 1.00 91.44 95 SER A N 1
ATOM 682 C CA . SER A 1 95 ? 9.102 -0.630 -8.713 1.00 91.44 95 SER A CA 1
ATOM 683 C C . SER A 1 95 ? 10.420 -0.837 -9.462 1.00 91.44 95 SER A C 1
ATOM 685 O O . SER A 1 95 ? 10.603 -0.278 -10.545 1.00 91.44 95 SER A O 1
ATOM 687 N N . VAL A 1 96 ? 11.311 -1.691 -8.947 1.00 93.62 96 VAL A N 1
ATOM 688 C CA . VAL A 1 96 ? 12.584 -2.011 -9.608 1.00 93.62 96 VAL A CA 1
ATOM 689 C C . VAL A 1 96 ? 12.311 -2.716 -10.932 1.00 93.62 96 VAL A C 1
ATOM 691 O O . VAL A 1 96 ? 12.887 -2.357 -11.964 1.00 93.62 96 VAL A O 1
ATOM 694 N N . LEU A 1 97 ? 11.388 -3.681 -10.924 1.00 92.56 97 LEU A N 1
ATOM 695 C CA . LEU A 1 97 ? 11.003 -4.397 -12.132 1.00 92.56 97 LEU A CA 1
ATOM 696 C C . LEU A 1 97 ? 10.397 -3.456 -13.181 1.00 92.56 97 LEU A C 1
ATOM 698 O O . LEU A 1 97 ? 10.836 -3.452 -14.328 1.00 92.56 97 LEU A O 1
ATOM 702 N N . GLY A 1 98 ? 9.435 -2.623 -12.791 1.00 89.06 98 GLY A N 1
ATOM 703 C CA . GLY A 1 98 ? 8.692 -1.746 -13.693 1.00 89.06 98 GLY A CA 1
ATOM 704 C C . GLY A 1 98 ? 9.507 -0.592 -14.269 1.00 89.06 98 GLY A C 1
ATOM 705 O O . GLY A 1 98 ? 9.314 -0.234 -15.428 1.00 89.06 98 GLY A O 1
ATOM 706 N N . VAL A 1 99 ? 10.422 -0.015 -13.486 1.00 94.00 99 VAL A N 1
ATOM 707 C CA . VAL A 1 99 ? 11.188 1.172 -13.901 1.00 94.00 99 VAL A CA 1
ATOM 708 C C . VAL A 1 99 ? 12.499 0.800 -14.587 1.00 94.00 99 VAL A C 1
ATOM 710 O O . VAL A 1 99 ? 12.927 1.500 -15.502 1.00 94.00 99 VAL A O 1
ATOM 713 N N . ILE A 1 100 ? 13.144 -0.289 -14.162 1.00 92.12 100 ILE A N 1
ATOM 714 C CA . ILE A 1 100 ? 14.488 -0.643 -14.632 1.00 92.12 100 ILE A CA 1
ATOM 715 C C . ILE A 1 100 ? 14.440 -1.908 -15.481 1.00 92.12 100 ILE A C 1
ATOM 717 O O . ILE A 1 100 ? 14.826 -1.880 -16.650 1.00 92.12 100 ILE A O 1
ATOM 721 N N . VAL A 1 101 ? 13.971 -3.019 -14.909 1.00 92.44 101 VAL A N 1
ATOM 722 C CA . VAL A 1 101 ? 14.168 -4.344 -15.518 1.00 92.44 101 VAL A CA 1
ATOM 723 C C . VAL A 1 101 ? 13.330 -4.519 -16.779 1.00 92.44 101 VAL A C 1
ATOM 725 O O . VAL A 1 101 ? 13.877 -4.879 -17.819 1.00 92.44 101 VAL A O 1
ATOM 728 N N . PHE A 1 102 ? 12.028 -4.238 -16.733 1.00 92.75 102 PHE A N 1
ATOM 729 C CA . PHE A 1 102 ? 11.148 -4.416 -17.888 1.00 92.75 102 PHE A CA 1
ATOM 730 C C . PHE A 1 102 ? 11.462 -3.453 -19.041 1.00 92.75 102 PHE A C 1
ATOM 732 O O . PHE A 1 102 ? 11.525 -3.932 -20.175 1.00 92.75 102 PHE A O 1
ATOM 739 N N . PRO A 1 103 ? 11.736 -2.150 -18.820 1.00 93.50 103 PRO A N 1
ATOM 740 C CA . PRO A 1 103 ? 12.157 -1.263 -19.903 1.00 93.50 103 PRO A CA 1
ATOM 741 C C . PRO A 1 103 ? 13.494 -1.677 -20.525 1.00 93.50 103 PRO A C 1
ATOM 743 O O . PRO A 1 103 ? 13.617 -1.693 -21.750 1.00 93.50 103 PRO A O 1
ATOM 746 N N . ALA A 1 104 ? 14.479 -2.070 -19.708 1.00 93.38 104 ALA A N 1
ATOM 747 C CA . ALA A 1 104 ? 15.765 -2.549 -20.213 1.00 93.38 104 ALA A CA 1
ATOM 748 C C . ALA A 1 104 ? 15.610 -3.852 -21.010 1.00 93.38 104 ALA A C 1
ATOM 750 O O . ALA A 1 104 ? 16.142 -3.963 -22.114 1.00 93.38 104 ALA A O 1
ATOM 751 N N . TYR A 1 105 ? 14.838 -4.815 -20.496 1.00 93.75 105 TYR A N 1
ATOM 752 C CA . TYR A 1 105 ? 14.525 -6.053 -21.208 1.00 93.75 105 TYR A CA 1
ATOM 753 C C . TYR A 1 105 ? 13.841 -5.765 -22.548 1.00 93.75 105 TYR A C 1
ATOM 755 O O . TYR A 1 105 ? 14.289 -6.255 -23.584 1.00 93.75 105 TYR A O 1
ATOM 763 N N . ASN A 1 106 ? 12.811 -4.912 -22.550 1.00 94.12 106 ASN A N 1
ATOM 764 C CA . ASN A 1 106 ? 12.100 -4.530 -23.766 1.00 94.12 106 ASN A CA 1
ATOM 765 C C . ASN A 1 106 ? 13.041 -3.891 -24.798 1.00 94.12 106 ASN A C 1
ATOM 767 O O . ASN A 1 106 ? 13.011 -4.272 -25.966 1.00 94.12 106 ASN A O 1
ATOM 771 N N . TYR A 1 107 ? 13.927 -2.991 -24.364 1.00 95.25 107 TYR A N 1
ATOM 772 C CA . TYR A 1 107 ? 14.926 -2.367 -25.230 1.00 95.25 107 TYR A CA 1
ATOM 773 C C . TYR A 1 107 ? 15.913 -3.382 -25.827 1.00 95.25 107 TYR A C 1
ATOM 775 O O . TYR A 1 107 ? 16.209 -3.336 -27.023 1.00 95.25 107 TYR A O 1
ATOM 783 N N . LEU A 1 108 ? 16.422 -4.319 -25.025 1.00 96.31 108 LEU A N 1
ATOM 784 C CA . LEU A 1 108 ? 17.387 -5.322 -25.483 1.00 96.31 108 LEU A CA 1
ATOM 785 C C . LEU A 1 108 ? 16.770 -6.336 -26.456 1.00 96.31 108 LEU A C 1
ATOM 787 O O . LEU A 1 108 ? 17.436 -6.740 -27.410 1.00 96.31 108 LEU A O 1
ATOM 791 N N . VAL A 1 109 ? 15.504 -6.707 -26.248 1.00 95.81 109 VAL A N 1
ATOM 792 C CA . VAL A 1 109 ? 14.742 -7.530 -27.201 1.00 95.81 109 VAL A CA 1
ATOM 793 C C . VAL A 1 109 ? 14.475 -6.745 -28.485 1.00 95.81 109 VAL A C 1
ATOM 795 O O . VAL A 1 109 ? 14.732 -7.241 -29.579 1.00 95.81 109 VAL A O 1
ATOM 798 N N . TYR A 1 110 ? 14.030 -5.489 -28.377 1.00 94.44 110 TYR A N 1
ATOM 799 C CA . TYR A 1 110 ? 13.749 -4.637 -29.536 1.00 94.44 110 TYR A CA 1
ATOM 800 C C . TYR A 1 110 ? 14.989 -4.383 -30.406 1.00 94.44 110 TYR A C 1
ATOM 802 O O . TYR A 1 110 ? 14.907 -4.373 -31.632 1.00 94.44 110 TYR A O 1
ATOM 810 N N . THR A 1 111 ? 16.155 -4.207 -29.780 1.00 95.31 111 THR A N 1
ATOM 811 C CA . THR A 1 111 ? 17.436 -4.026 -30.484 1.00 95.31 111 THR A CA 1
ATOM 812 C C . THR A 1 111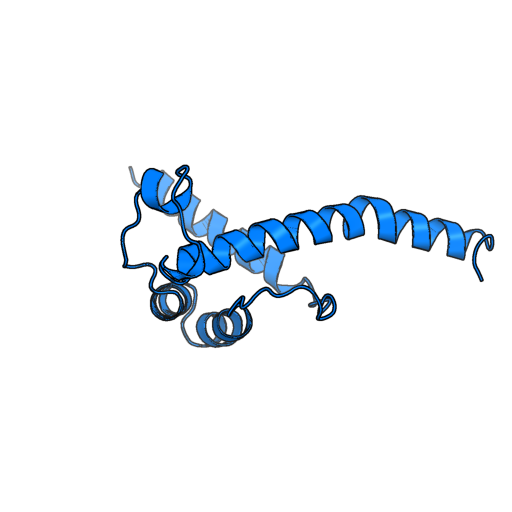 ? 18.041 -5.336 -30.999 1.00 95.31 111 THR A C 1
ATOM 814 O O . THR A 1 111 ? 19.058 -5.303 -31.691 1.00 95.31 111 THR A O 1
ATOM 817 N N . GLY A 1 112 ? 17.429 -6.486 -30.695 1.00 92.06 112 GLY A N 1
ATOM 818 C CA . GLY A 1 112 ? 17.888 -7.807 -31.129 1.00 92.06 112 GLY A CA 1
ATOM 819 C C . GLY A 1 112 ? 19.159 -8.298 -30.430 1.00 92.06 112 GLY A C 1
ATOM 820 O O . GLY A 1 112 ? 19.772 -9.263 -30.890 1.00 92.06 112 GLY A O 1
ATOM 821 N N . VAL A 1 113 ? 19.572 -7.645 -29.336 1.00 94.19 113 VAL A N 1
ATOM 822 C CA . VAL A 1 113 ? 20.688 -8.095 -28.486 1.00 94.19 113 VAL A CA 1
ATOM 823 C C . VAL A 1 113 ? 20.290 -9.362 -27.730 1.00 94.19 113 VAL A C 1
ATOM 825 O O . VAL A 1 113 ? 21.081 -10.300 -27.628 1.00 94.19 113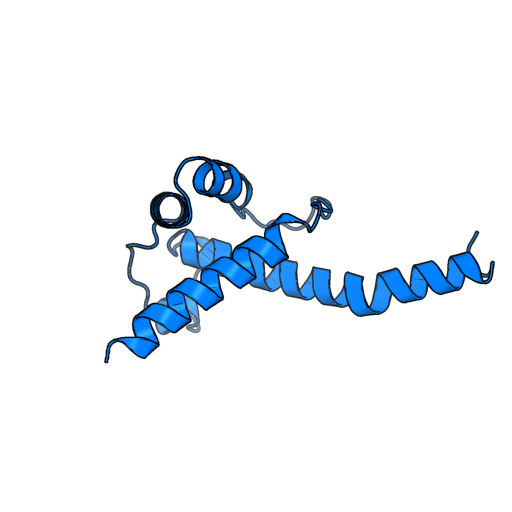 VAL A O 1
ATOM 828 N N . LEU A 1 114 ? 19.053 -9.392 -27.231 1.00 85.44 114 LEU A N 1
ATOM 829 C CA . LEU A 1 114 ? 18.404 -10.587 -26.700 1.00 85.44 114 LEU A CA 1
ATOM 830 C C . LEU A 1 114 ? 17.424 -11.126 -27.751 1.00 85.44 114 LEU A C 1
ATOM 832 O O . LEU A 1 114 ? 16.772 -10.343 -28.441 1.00 85.44 114 LEU A O 1
ATOM 836 N N . LYS A 1 115 ? 17.359 -12.454 -27.888 1.00 77.81 115 LYS A N 1
ATOM 837 C CA . LYS A 1 115 ? 16.464 -13.163 -28.814 1.00 77.81 115 LYS A CA 1
ATOM 838 C C . LYS A 1 115 ? 15.316 -13.815 -28.068 1.00 77.81 115 LYS A C 1
ATOM 840 O O . LYS A 1 115 ? 15.584 -14.331 -26.961 1.00 77.81 115 LYS A O 1
#

Sequence (115 aa):
MRSFRTAAVAGITALALSMGTASIATAQEDTNSNANLSSAFPALSSGGFAAVGDEWDAGTPVTGEDALGEEHNRDDLPAWVQNMYDLTWIGAIASVLGVIVFPAYNYLVYTGVLK